Protein AF-A0A3Q0IYG8-F1 (afdb_monomer)

Organism: Diaphorina citri (NCBI:txid121845)

InterPro domains:
  IPR013893 Ribonuclease P protein subunit Rpp40 [PF08584] (16-153)
  IPR013893 Ribonuclease P protein subunit Rpp40 [PTHR15396] (16-153)

pLDDT: mean 83.37, std 14.86, range [31.67, 97.38]

Mean predicted aligned error: 10.27 Å

Sequence (154 aa):
MSPSFNKQVLSYVSPVISINVTDPSFSPRKKHYQRVASRFQETKLAFDVILTWRPDDERVCPSSIAEYLARAGYNVDLCPPHVQVVHKYNTRIPDLSSNKPAHVLEWMGALALDCDMEAVDIDSKDDMEVPSTSLIWKGLYSSHHIETLYQTLS

Solvent-accessible surface area (backbone atoms only — not comparable to full-atom values): 10353 Å² total; per-residue (Å²): 138,80,84,83,82,79,79,77,80,78,79,82,76,81,84,84,85,86,79,68,76,82,42,85,67,44,35,87,90,29,72,62,30,45,54,52,53,53,50,54,67,71,63,68,78,82,78,90,78,91,82,85,74,77,62,95,48,88,88,51,60,62,67,49,61,54,54,54,41,40,76,73,70,47,92,73,80,89,80,79,65,46,76,47,81,45,80,43,70,77,36,69,46,78,47,76,89,83,49,56,72,67,57,55,50,50,51,52,50,38,59,74,69,68,50,65,68,86,77,48,89,69,88,61,94,69,51,50,72,37,70,44,76,47,81,47,79,49,70,93,75,55,72,66,56,56,50,55,50,50,68,73,75,108

Secondary structure (DSSP, 8-state):
------------PPPPP---TT-TT-STTSHHHHHHHHHHHHHT-----------SSTTS-TTHHHHHHHHTT------PPEEEEEEEEEEEE--TTTS-HHHHHHHHHHHHTT--TTTS----TTPEEEEEEEEEEES---HHHHHHHHHHH-

Radius of gyration: 25.62 Å; Cα contacts (8 Å, |Δi|>4): 107; chains: 1; bounding box: 60×61×61 Å

Foldseek 3Di:
DDDDDPPDPPPDDDDDDDDDCPPPQCDPVHPVVVVVVVVCVVVVDDDDDDDQDDDPDPVDDRCVVQVVVVVVVDDGDDDDKDKDKDKDAFDFQADPVPDDPVLNVVSVVCVLVVHDPVPPPSVRPDTDTGIDMDIDIGDDDDVVNVVVVVVVVD

Structure (mmCIF, N/CA/C/O backbone):
data_AF-A0A3Q0IYG8-F1
#
_entry.id   AF-A0A3Q0IYG8-F1
#
loop_
_atom_site.group_PDB
_atom_site.id
_atom_site.type_symbol
_atom_site.label_atom_id
_atom_site.label_alt_id
_atom_site.label_comp_id
_atom_site.label_asym_id
_atom_site.label_entity_id
_atom_site.label_seq_id
_atom_site.pdbx_PDB_ins_code
_atom_site.Cartn_x
_atom_site.Cartn_y
_atom_site.Cartn_z
_atom_site.occupancy
_atom_site.B_iso_or_equiv
_atom_site.auth_seq_id
_atom_site.auth_comp_id
_atom_site.auth_asym_id
_atom_site.auth_atom_id
_atom_site.pdbx_PDB_model_num
ATOM 1 N N . MET A 1 1 ? -36.469 45.628 -15.878 1.00 38.25 1 MET A N 1
ATOM 2 C CA . MET A 1 1 ? -35.457 45.491 -14.810 1.00 38.25 1 MET A CA 1
ATOM 3 C C . MET A 1 1 ? -35.563 44.078 -14.267 1.00 38.25 1 MET A C 1
ATOM 5 O O . MET A 1 1 ? -36.522 43.777 -13.572 1.00 38.25 1 MET A O 1
ATOM 9 N N . SER A 1 2 ? -34.658 43.197 -14.688 1.00 31.67 2 SER A N 1
ATOM 10 C CA . SER A 1 2 ? -34.619 41.798 -14.246 1.00 31.67 2 SER A CA 1
ATOM 11 C C . SER A 1 2 ? -33.784 41.691 -12.967 1.00 31.67 2 SER A C 1
ATOM 13 O O . SER A 1 2 ? -32.729 42.326 -12.914 1.00 31.67 2 SER A O 1
ATOM 15 N N . PRO A 1 3 ? -34.188 40.907 -11.953 1.00 40.53 3 PRO A N 1
ATOM 16 C CA . PRO A 1 3 ? -33.340 40.657 -10.798 1.00 40.53 3 PRO A CA 1
ATOM 17 C C . PRO A 1 3 ? -32.240 39.665 -11.188 1.00 40.53 3 PRO A C 1
ATOM 19 O O . PRO A 1 3 ? -32.517 38.561 -11.660 1.00 40.53 3 PRO A O 1
ATOM 22 N N . SER A 1 4 ? -30.987 40.061 -10.989 1.00 37.78 4 SER A N 1
ATOM 23 C CA . SER A 1 4 ? -29.827 39.183 -11.077 1.00 37.78 4 SER A CA 1
ATOM 24 C C . SER A 1 4 ? -29.847 38.187 -9.913 1.00 37.78 4 SER A C 1
ATOM 26 O O . SER A 1 4 ? -29.584 38.527 -8.762 1.00 37.78 4 SER A O 1
ATOM 28 N N . PHE A 1 5 ? -30.159 36.926 -10.214 1.00 39.47 5 PHE A N 1
ATOM 29 C CA . PHE A 1 5 ? -29.957 35.816 -9.286 1.00 39.47 5 PHE A CA 1
ATOM 30 C C . PHE A 1 5 ? -28.459 35.519 -9.183 1.00 39.47 5 PHE A C 1
ATOM 32 O O . PHE A 1 5 ? -27.881 34.821 -10.016 1.00 39.47 5 PHE A O 1
ATOM 39 N N . ASN A 1 6 ? -27.828 36.063 -8.147 1.00 38.34 6 ASN A N 1
ATOM 40 C CA . ASN A 1 6 ? -26.468 35.719 -7.761 1.00 38.34 6 ASN A CA 1
ATOM 41 C C . ASN A 1 6 ? -26.500 34.332 -7.094 1.00 38.34 6 ASN A C 1
ATOM 43 O O . ASN A 1 6 ? -26.761 34.207 -5.898 1.00 38.34 6 ASN A O 1
ATOM 47 N N . LYS A 1 7 ? -26.307 33.264 -7.878 1.00 42.75 7 LYS A N 1
ATOM 48 C CA . LYS A 1 7 ? -26.072 31.921 -7.332 1.00 42.75 7 LYS A CA 1
ATOM 49 C C . LYS A 1 7 ? -24.677 31.904 -6.710 1.00 42.75 7 LYS A C 1
ATOM 51 O O . LYS A 1 7 ? -23.689 31.687 -7.404 1.00 42.75 7 LYS A O 1
ATOM 56 N N . GLN A 1 8 ? -24.599 32.130 -5.400 1.00 46.03 8 GLN A N 1
ATOM 57 C CA . GLN A 1 8 ? -23.433 31.724 -4.623 1.00 46.03 8 GLN A CA 1
ATOM 58 C C . GLN A 1 8 ? -23.301 30.203 -4.740 1.00 46.03 8 GLN A C 1
ATOM 60 O O . GLN A 1 8 ? -24.156 29.451 -4.273 1.00 46.03 8 GLN A O 1
ATOM 65 N N . VAL A 1 9 ? -22.245 29.754 -5.411 1.00 52.12 9 VAL A N 1
ATOM 66 C CA . VAL A 1 9 ? -21.818 28.357 -5.388 1.00 52.12 9 VAL A CA 1
ATOM 67 C C . VAL A 1 9 ? -21.257 28.109 -3.990 1.00 52.12 9 VAL A C 1
ATOM 69 O O . VAL A 1 9 ? -20.137 28.507 -3.686 1.00 52.12 9 VAL A O 1
ATOM 72 N N . LEU A 1 10 ? -22.061 27.513 -3.110 1.00 50.72 10 LEU A N 1
ATOM 73 C CA . LEU A 1 10 ? -21.577 26.986 -1.838 1.00 50.72 10 LEU A CA 1
ATOM 74 C C . LEU A 1 10 ? -20.690 25.777 -2.156 1.00 50.72 10 LEU A C 1
ATOM 76 O O . LEU A 1 10 ? -21.189 24.704 -2.493 1.00 50.72 10 LEU A O 1
ATOM 80 N N . SER A 1 11 ? -19.373 25.956 -2.092 1.00 58.06 11 SER A N 1
ATOM 81 C CA . SER A 1 11 ? -18.433 24.840 -2.074 1.00 58.06 11 SER A CA 1
ATOM 82 C C . SER A 1 11 ? -18.619 24.083 -0.757 1.00 58.06 11 SER A C 1
ATOM 84 O O . SER A 1 11 ? -18.240 24.545 0.316 1.00 58.06 11 SER A O 1
ATOM 86 N N . TYR A 1 12 ? -19.260 22.918 -0.814 1.00 61.25 12 TYR A N 1
ATOM 87 C CA . TYR A 1 12 ? -19.351 22.037 0.345 1.00 61.25 12 TYR A CA 1
ATOM 88 C C . TYR A 1 12 ? -17.976 21.413 0.600 1.00 61.25 12 TYR A C 1
ATOM 90 O O . TYR A 1 12 ? -17.515 20.567 -0.162 1.00 61.25 12 TYR A O 1
ATOM 98 N N . VAL A 1 13 ? -17.315 21.840 1.676 1.00 72.88 13 VAL A N 1
ATOM 99 C CA . VAL A 1 13 ? -16.137 21.154 2.214 1.00 72.88 13 VAL A CA 1
ATOM 100 C C . VAL A 1 13 ? -16.632 19.960 3.021 1.00 72.88 13 VAL A C 1
ATOM 102 O O . VAL A 1 13 ? -17.321 20.131 4.028 1.00 72.88 13 VAL A O 1
ATOM 105 N N . SER A 1 14 ? -16.289 18.751 2.586 1.00 76.38 14 SER A N 1
ATOM 106 C CA . SER A 1 14 ? -16.517 17.542 3.377 1.00 76.38 14 SER A CA 1
ATOM 107 C C . SER A 1 14 ? -15.679 17.615 4.661 1.00 76.38 14 SER A C 1
ATOM 109 O O . SER A 1 14 ? -14.455 17.736 4.570 1.00 76.38 14 SER A O 1
ATOM 111 N N . PRO A 1 15 ? -16.287 17.566 5.859 1.00 85.00 15 PRO A N 1
ATOM 112 C CA . PRO A 1 15 ? -15.529 17.616 7.100 1.00 85.00 15 PRO A CA 1
ATOM 113 C C . PRO A 1 15 ? -14.677 16.349 7.253 1.00 85.00 15 PRO A C 1
ATOM 115 O O . PRO A 1 15 ? -15.187 15.233 7.165 1.00 85.00 15 PRO A O 1
ATOM 118 N N . VAL A 1 16 ? -13.379 16.521 7.515 1.00 89.56 16 VAL A N 1
ATOM 119 C CA . VAL A 1 16 ? -12.459 15.421 7.843 1.00 89.56 16 VAL A CA 1
ATOM 120 C C . VAL A 1 16 ? -12.447 15.227 9.357 1.00 89.56 16 VAL A C 1
ATOM 122 O O . VAL A 1 16 ? -12.140 16.156 10.105 1.00 89.56 16 VAL A O 1
ATOM 125 N N . ILE A 1 17 ? -12.775 14.018 9.816 1.00 89.62 17 ILE A N 1
ATOM 126 C CA . ILE A 1 17 ? -12.744 13.644 11.235 1.00 89.62 17 ILE A CA 1
ATOM 127 C C . ILE A 1 17 ? -11.500 12.788 11.478 1.00 89.62 17 ILE A C 1
ATOM 129 O O . ILE A 1 17 ? -11.367 11.718 10.893 1.00 89.62 17 ILE A O 1
ATOM 133 N N . SER A 1 18 ? -10.605 13.247 12.355 1.00 92.69 18 SER A N 1
ATOM 134 C CA . SER A 1 18 ? -9.402 12.506 12.750 1.00 92.69 18 SER A CA 1
ATOM 135 C C . SER A 1 18 ? -9.570 11.911 14.146 1.00 92.69 18 SER A C 1
ATOM 137 O O . SER A 1 18 ? -9.991 12.602 15.077 1.00 92.69 18 SER A O 1
ATOM 139 N N . ILE A 1 19 ? -9.252 10.625 14.289 1.00 92.69 19 ILE A N 1
ATOM 140 C CA . ILE A 1 19 ? -9.322 9.887 15.553 1.00 92.69 19 ILE A CA 1
ATOM 141 C C . ILE A 1 19 ? -7.951 9.269 15.803 1.00 92.69 19 ILE A C 1
ATOM 143 O O . ILE A 1 19 ? -7.523 8.382 15.067 1.00 92.69 19 ILE A O 1
ATOM 147 N N . ASN A 1 20 ? -7.268 9.720 16.856 1.00 93.31 20 ASN A N 1
ATOM 148 C CA . ASN A 1 20 ? -6.004 9.129 17.267 1.00 93.31 20 ASN A CA 1
ATOM 149 C C . ASN A 1 20 ? -6.250 7.917 18.179 1.00 93.31 20 ASN A C 1
ATOM 151 O O . ASN A 1 20 ? -6.521 8.070 19.370 1.00 93.31 20 ASN A O 1
ATOM 155 N N . VAL A 1 21 ? -6.137 6.714 17.616 1.00 93.75 21 VAL A N 1
ATOM 156 C CA . VAL A 1 21 ? -6.342 5.454 18.350 1.00 93.75 21 VAL A CA 1
ATOM 157 C C . VAL A 1 21 ? -5.174 5.070 19.264 1.00 93.75 21 VAL A C 1
ATOM 159 O O . VAL A 1 21 ? -5.330 4.169 20.082 1.00 93.75 21 VAL A O 1
ATOM 162 N N . THR A 1 22 ? -4.022 5.743 19.158 1.00 93.75 22 THR A N 1
ATOM 163 C CA . THR A 1 22 ? -2.853 5.503 20.024 1.00 93.75 22 THR A CA 1
ATOM 164 C C . THR A 1 22 ? -2.806 6.441 21.229 1.00 93.75 22 THR A C 1
ATOM 166 O O . THR A 1 22 ? -1.975 6.266 22.120 1.00 93.75 22 THR A O 1
ATOM 169 N N . ASP A 1 23 ? -3.709 7.424 21.293 1.00 93.81 23 ASP A N 1
ATOM 170 C CA . ASP A 1 23 ? -3.801 8.344 22.420 1.00 93.81 23 ASP A CA 1
ATOM 171 C C . ASP A 1 23 ? -4.173 7.572 23.705 1.00 93.81 23 ASP A C 1
ATOM 173 O O . ASP A 1 23 ? -5.196 6.881 23.736 1.00 93.81 23 ASP A O 1
ATOM 177 N N . PRO A 1 24 ? -3.418 7.709 24.813 1.00 91.69 24 PRO A N 1
ATOM 178 C CA . PRO A 1 24 ? -3.739 7.042 26.075 1.00 91.69 24 PRO A CA 1
ATOM 179 C C . PRO A 1 24 ? -5.136 7.377 26.623 1.00 91.69 24 PRO A C 1
ATOM 181 O O . PRO A 1 24 ? -5.692 6.635 27.441 1.00 91.69 24 PRO A O 1
ATOM 184 N N . SER A 1 25 ? -5.707 8.524 26.247 1.00 89.94 25 SER A N 1
ATOM 185 C CA . SER A 1 25 ? -7.073 8.946 26.568 1.00 89.94 25 SER A CA 1
ATOM 186 C C . SER A 1 25 ? -8.151 8.216 25.753 1.00 89.94 25 SER A C 1
ATOM 188 O O . SER A 1 25 ? -9.311 8.180 26.176 1.00 89.94 25 SER A O 1
ATOM 190 N N . PHE A 1 26 ? -7.767 7.560 24.658 1.00 93.88 26 PHE A N 1
ATOM 191 C CA . PHE A 1 26 ? -8.624 6.768 23.786 1.00 93.88 26 PHE A CA 1
ATOM 192 C C . PHE A 1 26 ? -8.607 5.277 24.163 1.00 93.88 26 PHE A C 1
ATOM 194 O O . PHE A 1 26 ? -8.340 4.398 23.353 1.00 93.88 26 PHE A O 1
ATOM 201 N N . SER A 1 27 ? -8.910 4.972 25.428 1.00 93.25 27 SER A N 1
ATOM 202 C CA . SER A 1 27 ? -9.010 3.591 25.917 1.00 93.25 27 SER A CA 1
ATOM 203 C C . SER A 1 27 ? -10.458 3.192 26.231 1.00 93.25 27 SER A C 1
ATOM 205 O O . SER A 1 27 ? -11.252 4.064 26.590 1.00 93.25 27 SER A O 1
ATOM 207 N N . PRO A 1 28 ? -10.827 1.892 26.173 1.00 92.69 28 PRO A N 1
ATOM 208 C CA . PRO A 1 28 ? -12.222 1.436 26.256 1.00 92.69 28 PRO A CA 1
ATOM 209 C C . PRO A 1 28 ? -13.057 1.956 27.437 1.00 92.69 28 PRO A C 1
ATOM 211 O O . PRO A 1 28 ? -14.278 2.082 27.353 1.00 92.69 28 PRO A O 1
ATOM 214 N N . ARG A 1 29 ? -12.405 2.277 28.558 1.00 91.56 29 ARG A N 1
ATOM 215 C CA . ARG A 1 29 ? -13.054 2.757 29.789 1.00 91.56 29 ARG A CA 1
ATOM 216 C C . ARG A 1 29 ? -13.216 4.280 29.849 1.00 91.56 29 ARG A C 1
ATOM 218 O O . ARG A 1 29 ? -13.827 4.782 30.788 1.00 91.56 29 ARG A O 1
ATOM 225 N N . LYS A 1 30 ? -12.649 5.027 28.900 1.00 94.44 30 LYS A N 1
ATOM 226 C CA . LYS A 1 30 ? -12.642 6.494 28.904 1.00 94.44 30 LYS A CA 1
ATOM 227 C C . LYS A 1 30 ? -13.785 7.062 28.066 1.00 94.44 30 LYS A C 1
ATOM 229 O O . LYS A 1 30 ? -14.180 6.506 27.043 1.00 94.44 30 LYS A O 1
ATOM 234 N N . LYS A 1 31 ? -14.282 8.229 28.490 1.00 94.19 31 LYS A N 1
ATOM 235 C CA . LYS A 1 31 ? -15.441 8.910 27.884 1.00 94.19 31 LYS A CA 1
ATOM 236 C C . LYS A 1 31 ? -15.268 9.166 26.384 1.00 94.19 31 LYS A C 1
ATOM 238 O O . LYS A 1 31 ? -16.230 9.034 25.634 1.00 94.19 31 LYS A O 1
ATOM 243 N N . HIS A 1 32 ? -14.057 9.521 25.951 1.00 91.94 32 HIS A N 1
ATOM 244 C CA . HIS A 1 32 ? -13.764 9.799 24.543 1.00 91.94 32 HIS A CA 1
ATOM 245 C C . HIS A 1 32 ? -13.964 8.559 23.665 1.00 91.94 32 HIS A C 1
ATOM 247 O O . HIS A 1 32 ? -14.704 8.633 22.687 1.00 91.94 32 HIS A O 1
ATOM 253 N N . TYR A 1 33 ? -13.397 7.415 24.062 1.00 95.75 33 TYR A N 1
ATOM 254 C CA . TYR A 1 33 ? -13.604 6.142 23.370 1.00 95.75 33 TYR A CA 1
ATOM 255 C C . TYR A 1 33 ? -15.083 5.757 23.339 1.00 95.75 33 TYR A C 1
ATOM 257 O O . TYR A 1 33 ? -15.623 5.479 22.275 1.00 95.75 33 TYR A O 1
ATOM 265 N N . GLN A 1 34 ? -15.756 5.787 24.495 1.00 95.00 34 GLN A N 1
ATOM 266 C CA . GLN A 1 34 ? -17.157 5.367 24.607 1.00 95.00 34 GLN A CA 1
ATOM 267 C C . GLN A 1 34 ? -18.074 6.191 23.704 1.00 95.00 34 GLN A C 1
ATOM 269 O O . GLN A 1 34 ? -18.934 5.633 23.028 1.00 95.00 34 GLN A O 1
ATOM 274 N N . ARG A 1 35 ? -17.851 7.510 23.646 1.00 94.19 35 ARG A N 1
ATOM 275 C CA . ARG A 1 35 ? -18.585 8.403 22.747 1.00 94.19 35 ARG A CA 1
ATOM 276 C C . ARG A 1 35 ? -18.346 8.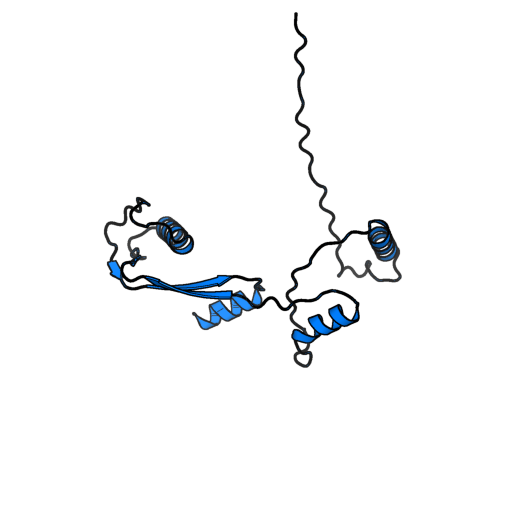050 21.282 1.00 94.19 35 ARG A C 1
ATOM 278 O O . ARG A 1 35 ? -19.294 8.038 20.511 1.00 94.19 35 ARG A O 1
ATOM 285 N N . VAL A 1 36 ? -17.101 7.816 20.876 1.00 93.81 36 VAL A N 1
ATOM 286 C CA . VAL A 1 36 ? -16.788 7.482 19.478 1.00 93.81 36 VAL A CA 1
ATOM 287 C C . VAL A 1 36 ? -17.381 6.122 19.100 1.00 93.81 36 VAL A C 1
ATOM 289 O O . VAL A 1 36 ? -18.059 6.016 18.081 1.00 93.81 36 VAL A O 1
ATOM 292 N N . ALA A 1 37 ? -17.207 5.112 19.952 1.00 92.81 37 ALA A N 1
ATOM 293 C CA . ALA A 1 37 ? -17.743 3.772 19.742 1.00 92.81 37 ALA A CA 1
ATOM 294 C C . ALA A 1 37 ? -19.275 3.769 19.622 1.00 92.81 37 ALA A C 1
ATOM 296 O O . ALA A 1 37 ? -19.808 3.165 18.693 1.00 92.81 37 ALA A O 1
ATOM 297 N N . SER A 1 38 ? -19.988 4.492 20.499 1.00 93.19 38 SER A N 1
ATOM 298 C CA . SER A 1 38 ? -21.453 4.573 20.422 1.00 93.19 38 SER A CA 1
ATOM 299 C C . SER A 1 38 ? -21.916 5.235 19.122 1.00 93.19 38 SER A C 1
ATOM 301 O O . SER A 1 38 ? -22.870 4.780 18.498 1.00 93.19 38 SER A O 1
ATOM 303 N N . ARG A 1 39 ? -21.206 6.271 18.652 1.00 93.31 39 ARG A N 1
ATOM 304 C CA . ARG A 1 39 ? -21.540 6.938 17.386 1.00 93.31 39 ARG A CA 1
ATOM 305 C C . ARG A 1 39 ? -21.301 6.055 16.171 1.00 93.31 39 ARG A C 1
ATOM 307 O O . ARG A 1 39 ? -22.129 6.094 15.265 1.00 93.31 39 ARG A O 1
ATOM 314 N N . PHE A 1 40 ? -20.243 5.244 16.153 1.00 91.81 40 PHE A N 1
ATOM 315 C CA . PHE A 1 40 ? -20.030 4.265 15.080 1.00 91.81 40 PHE A CA 1
ATOM 316 C C . PHE A 1 40 ? -21.123 3.190 15.045 1.00 91.81 40 PHE A C 1
ATOM 318 O O . PHE A 1 40 ? -21.591 2.828 13.969 1.00 91.81 40 PHE A O 1
ATOM 325 N N . GLN A 1 41 ? -21.591 2.732 16.210 1.00 89.94 41 GLN A N 1
ATOM 326 C CA . GLN A 1 41 ? -22.712 1.789 16.295 1.00 89.94 41 GLN A CA 1
ATOM 327 C C . GLN A 1 41 ? -24.024 2.398 15.771 1.00 89.94 41 GLN A C 1
ATOM 329 O O . GLN A 1 41 ? -24.784 1.729 15.074 1.00 89.94 41 GLN A O 1
ATOM 334 N N . GLU A 1 42 ? -24.281 3.674 16.067 1.00 93.44 42 GLU A N 1
ATOM 335 C CA . GLU A 1 42 ? -25.483 4.388 15.614 1.00 93.44 42 GLU A CA 1
ATOM 336 C C . GLU A 1 42 ? -25.465 4.720 14.115 1.00 93.44 42 GLU A C 1
ATOM 338 O O . GLU A 1 42 ? -26.514 4.691 13.471 1.00 93.44 42 GLU A O 1
ATOM 343 N N . THR A 1 43 ? -24.296 5.038 13.547 1.00 88.62 43 THR A N 1
ATOM 344 C CA . THR A 1 43 ? -24.187 5.482 12.143 1.00 88.62 43 THR A CA 1
ATOM 345 C C . THR A 1 43 ? -24.393 4.364 11.128 1.00 88.62 43 THR A C 1
ATOM 347 O O . THR A 1 43 ? -24.650 4.673 9.968 1.00 88.62 43 THR A O 1
ATOM 350 N N . LYS A 1 44 ? -24.304 3.087 11.537 1.00 85.62 44 LYS A N 1
ATOM 351 C CA . LYS A 1 44 ? -24.407 1.916 10.641 1.00 85.62 44 LYS A CA 1
ATOM 352 C C . LYS A 1 44 ? -23.507 2.036 9.401 1.00 85.62 44 LYS A C 1
ATOM 354 O O . LYS A 1 44 ? -23.876 1.600 8.313 1.00 85.62 44 LYS A O 1
ATOM 359 N N . LEU A 1 45 ? -22.348 2.673 9.563 1.00 89.12 45 LEU A N 1
ATOM 360 C CA . LEU A 1 45 ? -21.394 2.889 8.485 1.00 89.12 45 LEU A CA 1
ATOM 361 C C . LEU A 1 45 ? -20.838 1.528 8.039 1.00 89.12 45 LEU A C 1
ATOM 363 O O . LEU A 1 45 ? -20.321 0.779 8.865 1.00 89.12 45 LEU A O 1
ATOM 367 N N . ALA A 1 46 ? -20.943 1.223 6.750 1.00 90.50 46 ALA A N 1
ATOM 368 C CA . ALA A 1 46 ? -20.415 0.003 6.153 1.00 90.50 46 ALA A CA 1
ATOM 369 C C . ALA A 1 46 ? -19.638 0.367 4.887 1.00 90.50 46 ALA A C 1
ATOM 371 O O . ALA A 1 46 ? -20.107 1.169 4.079 1.00 90.50 46 ALA A O 1
ATOM 372 N N . PHE A 1 47 ? -18.436 -0.180 4.755 1.00 93.38 47 PHE A N 1
ATOM 373 C CA . PHE A 1 47 ? -17.542 0.046 3.627 1.00 93.38 47 PHE A CA 1
ATOM 374 C C . PHE A 1 47 ? -16.536 -1.098 3.542 1.00 93.38 47 PHE A C 1
ATOM 376 O O . PHE A 1 47 ? -16.228 -1.739 4.550 1.00 93.38 47 PHE A O 1
ATOM 383 N N . ASP A 1 48 ? -16.014 -1.317 2.341 1.00 95.31 48 ASP A N 1
ATOM 384 C CA . ASP A 1 48 ? -14.955 -2.287 2.105 1.00 95.31 48 ASP A CA 1
ATOM 385 C C . ASP A 1 48 ? -13.604 -1.702 2.522 1.00 95.31 48 ASP A C 1
ATOM 387 O O . ASP A 1 48 ? -13.312 -0.523 2.296 1.00 95.31 48 ASP A O 1
ATOM 391 N N . VAL A 1 49 ? -12.768 -2.534 3.141 1.00 93.62 49 VAL A N 1
ATOM 392 C CA . VAL A 1 49 ? -11.440 -2.141 3.617 1.00 93.62 49 VAL A CA 1
ATOM 393 C C . VAL A 1 49 ? -10.393 -3.000 2.934 1.00 93.62 49 VAL A C 1
ATOM 395 O O . VAL A 1 49 ? -10.377 -4.217 3.096 1.00 93.62 49 VAL A O 1
ATOM 398 N N . ILE A 1 50 ? -9.472 -2.353 2.222 1.00 93.69 50 ILE A N 1
ATOM 399 C CA . ILE A 1 50 ? -8.236 -2.994 1.777 1.00 93.69 50 ILE A CA 1
ATOM 400 C C . ILE A 1 50 ? -7.211 -2.817 2.894 1.00 93.69 50 ILE A C 1
ATOM 402 O O . ILE A 1 50 ? -6.892 -1.690 3.275 1.00 93.69 50 ILE A O 1
ATOM 406 N N . L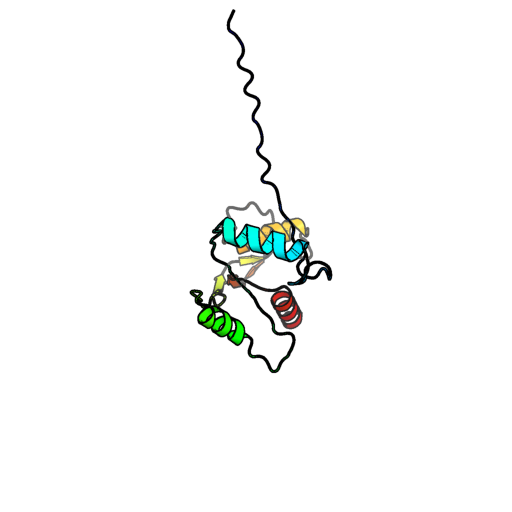EU A 1 51 ? -6.705 -3.927 3.428 1.00 91.56 51 LEU A N 1
ATOM 407 C CA . LEU A 1 51 ? -5.753 -3.923 4.535 1.00 91.56 51 LEU A CA 1
ATOM 408 C C . LEU A 1 51 ? -4.434 -4.578 4.135 1.00 91.56 51 LEU A C 1
ATOM 410 O O . LEU A 1 51 ? -4.401 -5.597 3.451 1.00 91.56 51 LEU A O 1
ATOM 414 N N . THR A 1 52 ? -3.343 -3.998 4.620 1.00 91.25 52 THR A N 1
ATOM 415 C CA . THR A 1 52 ? -2.027 -4.633 4.678 1.00 91.25 52 THR A CA 1
ATOM 416 C C . THR A 1 52 ? -1.616 -4.671 6.138 1.00 91.25 52 THR A C 1
ATOM 418 O O . THR A 1 52 ? -1.775 -3.682 6.853 1.00 91.25 52 THR A O 1
ATOM 421 N N . TRP A 1 53 ? -1.099 -5.804 6.597 1.00 90.50 53 TRP A N 1
ATOM 422 C CA . TRP A 1 53 ? -0.705 -5.976 7.987 1.00 90.50 53 TRP A CA 1
ATOM 423 C C . TRP A 1 53 ? 0.643 -6.667 8.074 1.00 90.50 53 TRP A C 1
ATOM 425 O O . TRP A 1 53 ? 0.914 -7.633 7.363 1.00 90.50 53 TRP A O 1
ATOM 435 N N . ARG A 1 54 ? 1.476 -6.152 8.972 1.00 89.12 54 ARG A N 1
ATOM 436 C CA . ARG A 1 54 ? 2.733 -6.760 9.365 1.00 89.12 54 ARG A CA 1
ATOM 437 C C . ARG A 1 54 ? 2.654 -6.992 10.873 1.00 89.12 54 ARG A C 1
ATOM 439 O O . ARG A 1 54 ? 2.452 -6.018 11.596 1.00 89.12 54 ARG A O 1
ATOM 446 N N . PRO A 1 55 ? 2.770 -8.237 11.346 1.00 90.31 55 PRO A N 1
ATOM 447 C CA . PRO A 1 55 ? 2.858 -8.489 12.773 1.00 90.31 55 PRO A CA 1
ATOM 448 C C . PRO A 1 55 ? 4.184 -7.952 13.329 1.00 90.31 55 PRO A C 1
ATOM 450 O O . PRO A 1 55 ? 5.221 -8.058 12.676 1.00 90.31 55 PRO A O 1
ATOM 453 N N . ASP A 1 56 ? 4.145 -7.413 14.548 1.00 88.69 56 ASP A N 1
ATOM 454 C CA . ASP A 1 56 ? 5.351 -6.976 15.271 1.00 88.69 56 ASP A CA 1
ATOM 455 C C . ASP A 1 56 ? 6.154 -8.163 15.834 1.00 88.69 56 ASP A C 1
ATOM 457 O O . ASP A 1 56 ? 7.349 -8.052 16.093 1.00 88.69 56 ASP A O 1
ATOM 461 N N . ASP A 1 57 ? 5.492 -9.307 16.029 1.00 91.62 57 ASP A N 1
ATOM 462 C CA . ASP A 1 57 ? 6.088 -10.553 16.508 1.00 91.62 57 ASP A CA 1
ATOM 463 C C . ASP A 1 57 ? 6.241 -11.535 15.342 1.00 91.62 57 ASP A C 1
ATOM 465 O O . ASP A 1 57 ? 5.252 -11.963 14.747 1.00 91.62 57 ASP A O 1
ATOM 469 N N . GLU A 1 58 ? 7.479 -11.929 15.042 1.00 89.06 58 GLU A N 1
ATOM 470 C CA . GLU A 1 58 ? 7.813 -12.844 13.941 1.00 89.06 58 GLU A CA 1
ATOM 471 C C . GLU A 1 58 ? 7.174 -14.234 14.079 1.00 89.06 58 GLU A C 1
ATOM 473 O O . GLU A 1 58 ? 7.036 -14.962 13.097 1.00 89.06 58 GLU A O 1
ATOM 478 N N . ARG A 1 59 ? 6.748 -14.617 15.289 1.00 92.94 59 ARG A N 1
ATOM 479 C CA . ARG A 1 59 ? 6.044 -15.886 15.533 1.00 92.94 59 ARG A CA 1
ATOM 480 C C . ARG A 1 59 ? 4.606 -15.861 15.025 1.00 92.94 59 ARG A C 1
ATOM 482 O O . ARG A 1 59 ? 3.982 -16.914 14.898 1.00 92.94 59 ARG A O 1
ATOM 489 N N . VAL A 1 60 ? 4.056 -14.675 14.779 1.00 93.12 60 VAL A N 1
ATOM 490 C CA . VAL A 1 60 ? 2.691 -14.510 14.297 1.00 93.12 60 VAL A CA 1
ATOM 491 C C . VAL A 1 60 ? 2.694 -14.593 12.778 1.00 93.12 60 VAL A C 1
ATOM 493 O O . VAL A 1 60 ? 3.357 -13.824 12.090 1.00 93.12 60 VAL A O 1
ATOM 496 N N . CYS A 1 61 ? 1.920 -15.530 12.236 1.00 88.56 61 CYS A N 1
ATOM 497 C CA . CYS A 1 61 ? 1.797 -15.677 10.794 1.00 88.56 61 CYS A CA 1
ATOM 498 C C . CYS A 1 61 ? 1.111 -14.433 10.192 1.00 88.56 61 CYS A C 1
ATOM 500 O O . CYS A 1 61 ? 0.005 -14.105 10.634 1.00 88.56 61 CYS A O 1
ATOM 502 N N . PRO A 1 62 ? 1.681 -13.762 9.172 1.00 84.81 62 PRO A N 1
ATOM 503 C CA . PRO A 1 62 ? 1.065 -12.577 8.570 1.00 84.81 62 PRO A CA 1
ATOM 504 C C . PRO A 1 62 ? -0.343 -12.816 8.010 1.00 84.81 62 PRO A C 1
ATOM 506 O O . PRO A 1 62 ? -1.164 -11.905 8.008 1.00 84.81 62 PRO A O 1
ATOM 509 N N . SER A 1 63 ? -0.674 -14.042 7.592 1.00 86.62 63 SER A N 1
ATOM 510 C CA . SER A 1 63 ? -2.025 -14.378 7.120 1.00 86.62 63 SER A CA 1
ATOM 511 C C . SER A 1 63 ? -3.049 -14.567 8.247 1.00 86.62 63 SER A C 1
ATOM 513 O O . SER A 1 63 ? -4.243 -14.647 7.970 1.00 86.62 63 SER A O 1
ATOM 515 N N . SER A 1 64 ? -2.627 -14.608 9.517 1.00 92.88 64 SER A N 1
ATOM 516 C CA . SER A 1 64 ? -3.536 -14.813 10.659 1.00 92.88 64 SER A CA 1
ATOM 517 C C . SER A 1 64 ? -4.555 -13.683 10.843 1.00 92.88 64 SER A C 1
ATOM 519 O O . SER A 1 64 ? -5.641 -13.923 11.371 1.00 92.88 64 SER A O 1
ATOM 521 N N . ILE A 1 65 ? -4.269 -12.471 10.351 1.00 93.50 65 ILE A N 1
ATOM 522 C CA . ILE A 1 65 ? -5.239 -11.366 10.355 1.00 93.50 65 ILE A CA 1
ATOM 523 C C . ILE A 1 65 ? -6.487 -11.688 9.529 1.00 93.50 65 ILE A C 1
ATOM 525 O O . ILE A 1 65 ? -7.592 -11.322 9.925 1.00 93.50 65 ILE A O 1
ATOM 529 N N . ALA A 1 66 ? -6.328 -12.409 8.414 1.00 93.56 66 ALA A N 1
ATOM 530 C CA . ALA A 1 66 ? -7.450 -12.80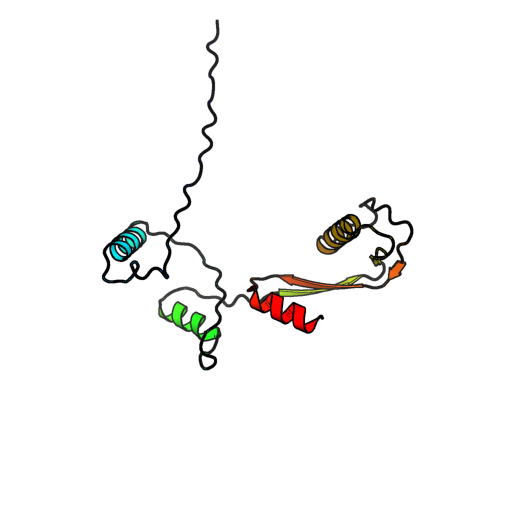0 7.572 1.00 93.56 66 ALA A CA 1
ATOM 531 C C . ALA A 1 66 ? -8.372 -13.769 8.324 1.00 93.56 66 ALA A C 1
ATOM 533 O O . ALA A 1 66 ? -9.588 -13.590 8.339 1.00 93.56 66 ALA A O 1
ATOM 534 N N . GLU A 1 67 ? -7.788 -14.741 9.032 1.00 94.00 67 GLU A N 1
ATOM 535 C CA . GLU A 1 67 ? -8.538 -15.672 9.875 1.00 94.00 67 GLU A CA 1
ATOM 536 C C . GLU A 1 67 ? -9.237 -14.959 11.043 1.00 94.00 67 GLU A C 1
ATOM 538 O O . GLU A 1 67 ? -10.402 -15.240 11.329 1.00 94.00 67 GLU A O 1
ATOM 543 N N . TYR A 1 68 ? -8.559 -14.018 11.708 1.00 95.19 68 TYR A N 1
ATOM 544 C CA . TYR A 1 68 ? -9.149 -13.218 12.783 1.00 95.19 68 TYR A CA 1
ATOM 545 C C . TYR A 1 68 ? -10.403 -12.463 12.314 1.00 95.19 68 TYR A C 1
ATOM 547 O O . TYR A 1 68 ? -11.441 -12.517 12.978 1.00 95.19 68 TYR A O 1
ATOM 555 N N . LEU A 1 69 ? -10.331 -11.804 11.155 1.00 95.94 69 LEU A N 1
ATOM 556 C CA . LEU A 1 69 ? -11.453 -11.059 10.583 1.00 95.94 69 LEU A CA 1
ATOM 557 C C . LEU A 1 69 ? -12.582 -11.984 10.109 1.00 95.94 69 LEU A C 1
ATOM 559 O O . LEU A 1 69 ? -13.749 -11.704 10.382 1.00 95.94 69 LEU A O 1
ATOM 563 N N . ALA A 1 70 ? -12.254 -13.120 9.493 1.00 95.88 70 ALA A N 1
ATOM 564 C CA . ALA A 1 70 ? -13.250 -14.116 9.104 1.00 95.88 70 ALA A CA 1
ATOM 565 C C . ALA A 1 70 ? -14.011 -14.663 10.326 1.00 95.88 70 ALA A C 1
ATOM 567 O O . ALA A 1 70 ? -15.239 -14.743 10.317 1.00 95.88 70 ALA A O 1
ATOM 568 N N . ARG A 1 71 ? -13.308 -14.961 11.430 1.00 97.38 71 ARG A N 1
ATOM 569 C CA . ARG A 1 71 ? -13.927 -15.387 12.702 1.00 97.38 71 ARG A CA 1
ATOM 570 C C . ARG A 1 71 ? -14.791 -14.300 13.344 1.00 97.38 71 ARG A C 1
ATOM 572 O O . ARG A 1 71 ? -15.740 -14.627 14.050 1.00 97.38 71 ARG A O 1
ATOM 579 N N . ALA A 1 72 ? -14.480 -13.028 13.102 1.00 95.94 72 ALA A N 1
ATOM 580 C CA . ALA A 1 72 ? -15.309 -11.901 13.525 1.00 95.94 72 ALA A CA 1
ATOM 581 C C . ALA A 1 72 ? -16.553 -11.691 12.633 1.00 95.94 72 ALA A C 1
ATOM 583 O O . ALA A 1 72 ? -17.373 -10.828 12.940 1.00 95.94 72 ALA A O 1
ATOM 584 N N . GLY A 1 73 ? -16.721 -12.491 11.572 1.00 96.38 73 GLY A N 1
ATOM 585 C CA . GLY A 1 73 ? -17.892 -12.486 10.694 1.00 96.38 73 GLY A CA 1
ATOM 586 C C . GLY A 1 73 ? -17.761 -11.608 9.449 1.00 96.38 73 GLY A C 1
ATOM 587 O O . GLY A 1 73 ? -18.761 -11.391 8.766 1.00 96.38 73 GLY A O 1
ATOM 588 N N . TYR A 1 74 ? -16.566 -11.095 9.142 1.00 96.00 74 TYR A N 1
ATOM 589 C CA . TYR A 1 74 ? -16.328 -10.326 7.918 1.00 96.00 74 TYR A CA 1
ATOM 590 C C . TYR A 1 74 ? -16.089 -11.250 6.718 1.00 96.00 74 TYR A C 1
ATOM 592 O O . TYR A 1 74 ? -15.484 -12.314 6.862 1.00 96.00 74 TYR A O 1
ATOM 600 N N . ASN A 1 75 ? -16.518 -10.823 5.526 1.00 96.31 75 ASN A N 1
ATOM 601 C CA . ASN A 1 75 ? -16.068 -11.446 4.282 1.00 96.31 75 ASN A CA 1
ATOM 602 C C . ASN A 1 75 ? -14.633 -10.993 3.998 1.00 96.31 75 ASN A C 1
ATOM 604 O O . ASN A 1 75 ? -14.367 -9.791 3.971 1.00 96.31 75 ASN A O 1
ATOM 608 N N . VAL A 1 76 ? -13.716 -11.941 3.826 1.00 95.94 76 VAL A N 1
ATOM 609 C CA . VAL A 1 76 ? -12.287 -11.657 3.676 1.00 95.94 76 VAL A CA 1
ATOM 610 C C . VAL A 1 76 ? -11.760 -12.384 2.455 1.00 95.94 76 VAL A C 1
ATOM 612 O O . VAL A 1 76 ? -11.789 -13.611 2.406 1.00 95.94 76 VAL A O 1
ATOM 615 N N . ASP A 1 77 ? -11.202 -11.614 1.527 1.00 93.75 77 ASP A N 1
ATOM 616 C CA . ASP A 1 77 ? -10.549 -12.122 0.329 1.00 93.75 77 ASP A CA 1
ATOM 617 C C . ASP A 1 77 ? -9.057 -11.782 0.355 1.00 93.75 77 ASP A C 1
ATOM 619 O O . ASP A 1 77 ? -8.643 -10.693 0.765 1.00 93.75 77 ASP A O 1
ATOM 623 N N . LEU A 1 78 ? -8.229 -12.730 -0.087 1.00 91.25 78 LEU A N 1
ATOM 624 C CA . LEU A 1 78 ? -6.811 -12.475 -0.299 1.00 91.25 78 LEU A CA 1
ATOM 625 C C . LEU A 1 78 ? -6.633 -11.751 -1.635 1.00 91.25 78 LEU A C 1
ATOM 627 O O . LEU A 1 78 ? -6.957 -12.299 -2.687 1.00 91.25 78 LEU A O 1
ATOM 631 N N . CYS A 1 79 ? -6.049 -10.556 -1.590 1.00 90.31 79 CYS A N 1
ATOM 632 C CA . CYS A 1 79 ? -5.744 -9.751 -2.771 1.00 90.31 7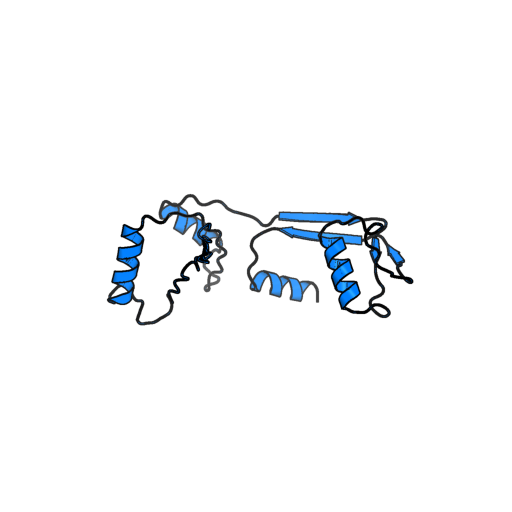9 CYS A CA 1
ATOM 633 C C . CYS A 1 79 ? -4.232 -9.775 -3.053 1.00 90.31 79 CYS A C 1
ATOM 635 O O . CYS A 1 79 ? -3.524 -8.863 -2.615 1.00 90.31 79 CYS A O 1
ATOM 637 N N . PRO A 1 80 ? -3.698 -10.809 -3.736 1.00 88.19 80 PRO A N 1
ATOM 638 C CA . PRO A 1 80 ? -2.285 -10.837 -4.079 1.00 88.19 80 PRO A CA 1
ATOM 639 C C . PRO A 1 80 ? -1.964 -9.713 -5.077 1.00 88.19 80 PRO A C 1
ATOM 641 O O . PRO A 1 80 ? -2.767 -9.444 -5.977 1.00 88.19 80 PRO A O 1
ATOM 644 N N . PRO A 1 81 ? -0.792 -9.068 -4.969 1.00 89.50 81 PRO A N 1
ATOM 645 C CA . PRO A 1 81 ? -0.371 -8.113 -5.975 1.00 89.50 81 PRO A CA 1
ATOM 646 C C . PRO A 1 81 ? -0.184 -8.793 -7.332 1.00 89.50 81 PRO A C 1
ATOM 648 O O . PRO A 1 81 ? 0.334 -9.907 -7.430 1.00 89.50 81 PRO A O 1
ATOM 651 N N . HIS A 1 82 ? -0.593 -8.107 -8.389 1.00 92.88 82 HIS A N 1
ATOM 652 C CA . HIS A 1 82 ? -0.442 -8.568 -9.754 1.00 92.88 82 HIS A CA 1
ATOM 653 C C . HIS A 1 82 ? 0.883 -8.073 -10.334 1.00 92.88 82 HIS A C 1
ATOM 655 O O . HIS A 1 82 ? 1.177 -6.875 -10.306 1.00 92.88 82 HIS A O 1
ATOM 661 N N . VAL A 1 83 ? 1.666 -8.999 -10.887 1.00 90.94 83 VAL A N 1
ATOM 662 C CA . VAL A 1 83 ? 2.927 -8.706 -11.569 1.00 90.94 83 VAL A CA 1
ATOM 663 C C . VAL A 1 83 ? 2.771 -8.975 -13.055 1.00 90.94 83 VAL A C 1
ATOM 665 O O . VAL A 1 83 ? 2.406 -10.077 -13.459 1.00 90.94 83 VAL A O 1
ATOM 668 N N . GLN A 1 84 ? 3.091 -7.970 -13.858 1.00 91.50 84 GLN A N 1
ATOM 669 C CA . GLN A 1 84 ? 3.114 -8.046 -15.307 1.00 91.50 84 GLN A CA 1
ATOM 670 C C . GLN A 1 84 ? 4.533 -7.757 -15.796 1.00 91.50 84 GLN A C 1
ATOM 672 O O . GLN A 1 84 ? 5.154 -6.777 -15.387 1.00 91.50 84 GLN A O 1
ATOM 677 N N . VAL A 1 85 ? 5.032 -8.612 -16.684 1.00 91.25 85 VAL A N 1
ATOM 678 C CA . VAL A 1 85 ? 6.302 -8.410 -17.384 1.00 91.25 85 VAL A CA 1
ATOM 679 C C . VAL A 1 85 ? 5.979 -7.979 -18.805 1.00 91.25 85 VAL A C 1
ATOM 681 O O . VAL A 1 85 ? 5.209 -8.648 -19.493 1.00 91.25 85 VAL A O 1
ATOM 684 N N . VAL A 1 86 ? 6.536 -6.851 -19.232 1.00 89.12 86 VAL A N 1
ATOM 685 C CA . VAL A 1 86 ? 6.353 -6.313 -20.582 1.00 89.12 86 VAL A CA 1
ATOM 686 C C . VAL A 1 86 ? 7.709 -6.252 -21.263 1.00 89.12 86 VAL A C 1
ATOM 688 O O . VAL A 1 86 ? 8.646 -5.671 -20.724 1.00 89.12 86 VAL A O 1
ATOM 691 N N . HIS A 1 87 ? 7.805 -6.839 -22.453 1.00 89.00 87 HIS A N 1
ATOM 692 C CA . HIS A 1 87 ? 8.996 -6.770 -23.293 1.00 89.00 87 HIS A CA 1
ATOM 693 C C . HIS A 1 87 ? 8.731 -5.831 -24.465 1.00 89.00 87 HIS A C 1
ATOM 695 O O . HIS A 1 87 ? 7.740 -5.994 -25.178 1.00 89.00 87 HIS A O 1
ATOM 701 N N . LYS A 1 88 ? 9.625 -4.865 -24.677 1.00 84.81 88 LYS A N 1
ATOM 702 C CA . LYS A 1 88 ? 9.596 -3.954 -25.824 1.00 84.81 88 LYS A CA 1
ATOM 703 C C . LYS A 1 88 ? 10.908 -4.085 -26.581 1.00 84.81 88 LYS A C 1
ATOM 705 O O . LYS A 1 88 ? 11.970 -4.078 -25.976 1.00 84.81 88 LYS A O 1
ATOM 710 N N . TYR A 1 89 ? 10.844 -4.210 -27.901 1.00 80.69 89 TYR A N 1
ATOM 711 C CA . TYR A 1 89 ? 12.036 -4.485 -28.714 1.00 80.69 89 TYR A CA 1
ATOM 712 C C . TYR A 1 89 ? 12.714 -3.220 -29.249 1.00 80.69 89 TYR A C 1
ATOM 714 O O . TYR A 1 89 ? 13.928 -3.222 -29.414 1.00 80.69 89 TYR A O 1
ATOM 722 N N . ASN A 1 90 ? 11.949 -2.140 -29.429 1.00 81.00 90 ASN A N 1
ATOM 723 C CA . ASN A 1 90 ? 12.421 -0.883 -30.014 1.00 81.00 90 ASN A CA 1
ATOM 724 C C . ASN A 1 90 ? 12.144 0.276 -29.046 1.00 81.00 90 ASN A C 1
ATOM 726 O O . ASN A 1 90 ? 11.353 1.168 -29.335 1.00 81.00 90 ASN A O 1
ATOM 730 N N . THR A 1 91 ? 12.694 0.213 -27.832 1.00 81.06 91 THR A N 1
ATOM 731 C CA . THR A 1 91 ? 12.523 1.309 -26.867 1.00 81.06 91 THR A CA 1
ATOM 732 C C . THR A 1 91 ? 13.637 2.318 -27.060 1.00 81.06 91 THR A C 1
ATOM 734 O O . THR A 1 91 ? 14.804 1.974 -26.888 1.00 81.06 91 THR A O 1
ATOM 737 N N . ARG A 1 92 ? 13.275 3.558 -27.384 1.00 81.31 92 ARG A N 1
ATOM 738 C CA . ARG A 1 92 ? 14.190 4.699 -27.333 1.00 81.31 92 ARG A CA 1
ATOM 739 C C . ARG A 1 92 ? 14.418 5.073 -25.878 1.00 81.31 92 ARG A C 1
ATOM 741 O O . ARG A 1 92 ? 13.456 5.406 -25.187 1.00 81.31 92 ARG A O 1
ATOM 748 N N . ILE A 1 93 ? 15.648 4.919 -25.396 1.00 82.88 93 ILE A N 1
ATOM 749 C CA . ILE A 1 93 ? 16.020 5.271 -24.022 1.00 82.88 93 ILE A CA 1
ATOM 750 C C . ILE A 1 93 ? 16.828 6.573 -24.056 1.00 82.88 93 ILE A C 1
ATOM 752 O O . ILE A 1 93 ? 17.861 6.594 -24.732 1.00 82.88 93 ILE A O 1
ATOM 756 N N . PRO A 1 94 ? 16.415 7.614 -23.306 1.00 83.50 94 PRO A N 1
ATOM 757 C CA . PRO A 1 94 ? 17.151 8.860 -23.222 1.00 83.50 94 PRO A CA 1
ATOM 758 C C . PRO A 1 94 ? 18.477 8.649 -22.512 1.00 83.50 94 PRO A C 1
ATOM 760 O O . PRO A 1 94 ? 18.546 8.037 -21.441 1.00 83.50 94 PRO A O 1
ATOM 763 N N . ASP A 1 95 ? 19.537 9.207 -23.085 1.00 82.88 95 ASP A N 1
ATOM 764 C CA . ASP A 1 95 ? 20.826 9.257 -22.416 1.00 82.88 95 ASP A CA 1
ATOM 765 C C . ASP A 1 95 ? 20.739 10.167 -21.180 1.00 82.88 95 ASP A C 1
ATOM 767 O O . ASP A 1 95 ? 20.487 11.373 -21.259 1.00 82.88 95 ASP A O 1
ATOM 771 N N . LEU A 1 96 ? 20.954 9.557 -20.014 1.00 82.88 96 LEU A N 1
ATOM 772 C CA . LEU A 1 96 ? 20.876 10.207 -18.708 1.00 82.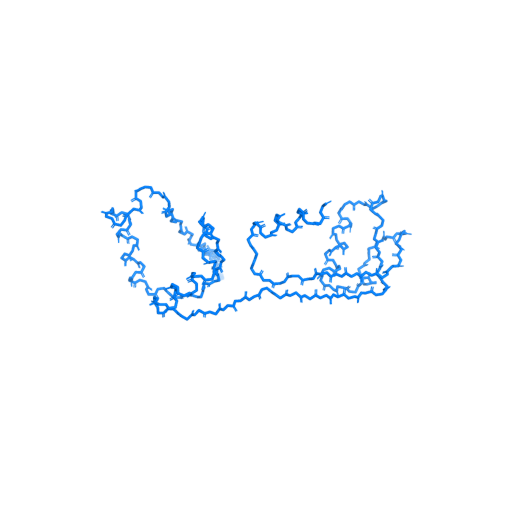88 96 LEU A CA 1
ATOM 773 C C . LEU A 1 96 ? 21.947 11.291 -18.516 1.00 82.88 96 LEU A C 1
ATOM 775 O O . LEU A 1 96 ? 21.787 12.146 -17.647 1.00 82.88 96 LEU A O 1
ATOM 779 N N . SER A 1 97 ? 23.044 11.244 -19.278 1.00 83.81 97 SER A N 1
ATOM 780 C CA . SER A 1 97 ? 24.139 12.213 -19.166 1.00 83.81 97 SER A CA 1
ATOM 781 C C . SER A 1 97 ? 23.889 13.505 -19.949 1.00 83.81 97 SER A C 1
ATOM 783 O O . SER A 1 97 ? 24.347 14.572 -19.536 1.00 83.81 97 SER A O 1
ATOM 785 N N . SER A 1 98 ? 23.130 13.423 -21.043 1.00 83.00 98 SER A N 1
ATOM 786 C CA . SER A 1 98 ? 22.815 14.543 -21.938 1.00 83.00 98 SER A CA 1
ATOM 787 C C . SER A 1 98 ? 21.434 15.155 -21.684 1.00 83.00 98 SER A C 1
ATOM 789 O O . SER A 1 98 ? 21.229 16.342 -21.948 1.00 83.00 98 SER A O 1
ATOM 791 N N . ASN A 1 99 ? 20.493 14.391 -21.124 1.00 80.69 99 ASN A N 1
ATOM 792 C CA . ASN A 1 99 ? 19.129 14.853 -20.879 1.00 80.69 99 ASN A CA 1
ATOM 793 C C . ASN A 1 99 ? 18.939 15.459 -19.482 1.00 80.69 99 ASN A C 1
ATOM 795 O O . ASN A 1 99 ? 19.494 15.011 -18.479 1.00 80.69 99 ASN A O 1
ATOM 799 N N . LYS A 1 100 ? 18.075 16.478 -19.386 1.00 87.12 100 LYS A N 1
ATOM 800 C CA . LYS A 1 100 ? 17.680 17.044 -18.086 1.00 87.12 100 LYS A CA 1
ATOM 801 C C . LYS A 1 100 ? 16.802 16.034 -17.325 1.00 87.12 100 LYS A C 1
ATOM 803 O O . LYS A 1 100 ? 15.938 15.417 -17.948 1.00 87.12 100 LYS A O 1
ATOM 808 N N . PRO A 1 101 ? 16.882 15.961 -15.981 1.00 88.19 101 PRO A N 1
ATOM 809 C CA . PRO A 1 101 ? 16.068 15.036 -15.183 1.00 88.19 101 PRO A CA 1
ATOM 810 C C . PRO A 1 101 ? 14.555 15.122 -15.436 1.00 88.19 101 PRO A C 1
ATOM 812 O O . PRO A 1 101 ? 13.865 14.111 -15.387 1.00 88.19 101 PRO A O 1
ATOM 815 N N . ALA A 1 102 ? 14.038 16.317 -15.741 1.00 87.88 102 ALA A N 1
ATOM 816 C CA . ALA A 1 102 ? 12.625 16.510 -16.070 1.00 87.88 102 ALA A CA 1
ATOM 817 C C . ALA A 1 102 ? 12.204 15.769 -17.353 1.00 87.88 102 ALA A C 1
ATOM 819 O O . ALA A 1 102 ? 11.130 15.180 -17.377 1.00 87.88 102 ALA A O 1
ATOM 820 N N . HIS A 1 103 ? 13.064 15.746 -18.377 1.00 83.81 103 HIS A N 1
ATOM 821 C CA . HIS A 1 103 ? 12.794 15.033 -19.630 1.00 83.81 103 HIS A CA 1
ATOM 822 C C . HIS A 1 103 ? 12.832 13.518 -19.418 1.00 83.81 103 HIS A C 1
ATOM 824 O O . HIS A 1 103 ? 11.969 12.802 -19.911 1.00 83.81 103 HIS A O 1
ATOM 830 N N . VAL A 1 104 ? 13.788 13.030 -18.619 1.00 86.25 104 VAL A N 1
ATOM 831 C CA . VAL A 1 104 ? 13.845 11.611 -18.238 1.00 86.25 104 VAL A CA 1
ATOM 832 C C . VAL A 1 104 ? 12.582 11.208 -17.471 1.00 86.25 104 VAL A C 1
ATOM 834 O O . VAL A 1 104 ? 12.021 10.150 -17.735 1.00 86.25 104 VAL A O 1
ATOM 837 N N . LEU A 1 105 ? 12.094 12.052 -16.555 1.00 89.31 105 LEU A N 1
ATOM 838 C CA . LEU A 1 105 ? 10.863 11.788 -15.804 1.00 89.31 105 LEU A CA 1
ATOM 839 C C . LEU A 1 105 ? 9.623 11.749 -16.710 1.00 89.31 105 LEU A C 1
ATOM 841 O O . LEU A 1 105 ? 8.773 10.876 -16.542 1.00 89.31 105 LEU A O 1
ATOM 845 N N . GLU A 1 106 ? 9.521 12.669 -17.668 1.00 87.19 106 GLU A N 1
ATOM 846 C CA . GLU A 1 106 ? 8.443 12.683 -18.661 1.00 87.19 106 GLU A CA 1
ATOM 847 C C . GLU A 1 106 ? 8.472 11.423 -19.534 1.00 87.19 106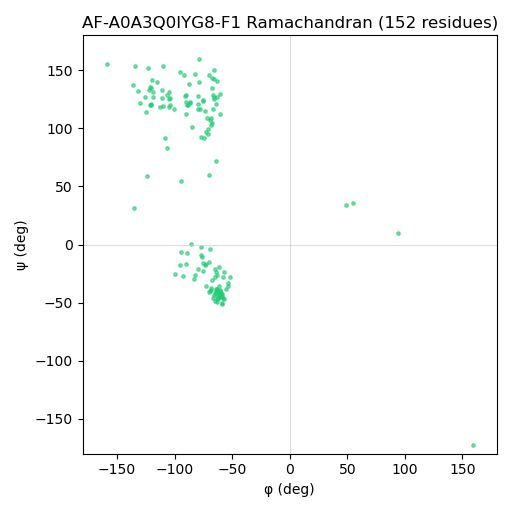 GLU A C 1
ATOM 849 O O . GLU A 1 106 ? 7.454 10.742 -19.669 1.00 87.19 106 GLU A O 1
ATOM 854 N N . TRP A 1 107 ? 9.657 11.045 -20.022 1.00 86.00 107 TRP A N 1
ATOM 855 C CA . TRP A 1 107 ? 9.876 9.797 -20.748 1.00 86.00 107 TRP A CA 1
ATOM 856 C C . TRP A 1 107 ? 9.486 8.562 -19.919 1.00 86.00 107 TRP A C 1
ATOM 858 O O . TRP A 1 107 ? 8.768 7.694 -20.413 1.00 86.00 107 TRP A O 1
ATOM 868 N N . MET A 1 108 ? 9.884 8.490 -18.642 1.00 87.00 108 MET A N 1
ATOM 869 C CA . MET A 1 108 ? 9.494 7.395 -17.741 1.00 87.00 108 MET A CA 1
ATOM 870 C C . MET A 1 108 ? 7.974 7.328 -17.558 1.00 87.00 108 MET A C 1
ATOM 872 O O . MET A 1 108 ? 7.407 6.237 -17.519 1.00 87.00 108 MET A O 1
ATOM 876 N N . GLY A 1 109 ? 7.311 8.484 -17.457 1.00 88.19 109 GLY A N 1
ATOM 877 C CA . GLY A 1 109 ? 5.856 8.579 -17.386 1.00 88.19 109 GLY A CA 1
ATOM 878 C C . GLY A 1 109 ? 5.178 8.053 -18.652 1.00 88.19 109 GLY A C 1
ATOM 879 O O . GLY A 1 109 ? 4.266 7.231 -18.557 1.00 88.19 109 GLY A O 1
ATOM 880 N N . ALA A 1 110 ? 5.659 8.464 -19.828 1.00 85.12 110 ALA A N 1
ATOM 881 C CA . ALA A 1 110 ? 5.168 7.979 -21.117 1.00 85.12 110 ALA A CA 1
ATOM 882 C C . ALA A 1 110 ? 5.372 6.461 -21.269 1.00 85.12 110 ALA A C 1
ATOM 884 O O . ALA A 1 110 ? 4.441 5.746 -21.643 1.00 85.12 110 ALA A O 1
ATOM 885 N N . LEU A 1 111 ? 6.545 5.950 -20.877 1.00 84.62 111 LEU A N 1
ATOM 886 C CA . LEU A 1 111 ? 6.837 4.517 -20.867 1.00 84.62 111 LEU A CA 1
ATOM 887 C C . LEU A 1 111 ? 5.888 3.747 -19.934 1.00 84.62 111 LEU A C 1
ATOM 889 O O . LEU A 1 111 ? 5.379 2.694 -20.322 1.00 84.62 111 LEU A O 1
ATOM 893 N N . ALA A 1 112 ? 5.639 4.263 -18.726 1.00 85.44 112 ALA A N 1
ATOM 894 C CA . ALA A 1 112 ? 4.780 3.634 -17.719 1.00 85.44 112 ALA A CA 1
ATOM 895 C C . ALA A 1 112 ? 3.295 3.605 -18.117 1.00 85.44 112 ALA A C 1
ATOM 897 O O . ALA A 1 112 ? 2.572 2.688 -17.723 1.00 85.44 112 ALA A O 1
ATOM 898 N N . LEU A 1 113 ? 2.846 4.593 -18.895 1.00 85.69 113 LEU A N 1
ATOM 899 C CA . LEU A 1 113 ? 1.491 4.670 -19.444 1.00 85.69 113 LEU A CA 1
ATOM 900 C C . LEU A 1 113 ? 1.323 3.900 -20.761 1.00 85.69 113 LEU A C 1
ATOM 902 O O . LEU A 1 113 ? 0.220 3.878 -21.302 1.00 85.69 113 LEU A O 1
ATOM 906 N N . ASP A 1 114 ? 2.389 3.259 -21.249 1.00 80.19 114 ASP A N 1
ATOM 907 C CA . ASP A 1 114 ? 2.429 2.592 -22.552 1.00 80.19 114 ASP A CA 1
ATOM 908 C C . ASP A 1 114 ? 2.033 3.526 -23.710 1.00 80.19 114 ASP A C 1
ATOM 910 O O . ASP A 1 114 ? 1.373 3.122 -24.666 1.00 80.19 114 ASP A O 1
ATOM 914 N N . CYS A 1 115 ? 2.421 4.801 -23.608 1.00 79.69 115 CYS A N 1
ATOM 915 C CA . CYS A 1 115 ? 2.195 5.777 -24.664 1.00 79.69 115 CYS A CA 1
ATOM 916 C C . CYS A 1 115 ? 2.997 5.415 -25.918 1.00 79.69 115 CYS A C 1
ATOM 918 O O . CYS A 1 115 ? 4.100 4.865 -25.840 1.00 79.69 115 CYS A O 1
ATOM 920 N N . ASP A 1 116 ? 2.455 5.793 -27.075 1.00 70.06 116 ASP A N 1
ATOM 921 C CA . ASP A 1 116 ? 3.210 5.776 -28.320 1.00 70.06 116 ASP A CA 1
ATOM 922 C C . ASP A 1 116 ? 4.300 6.851 -28.252 1.00 70.06 116 ASP A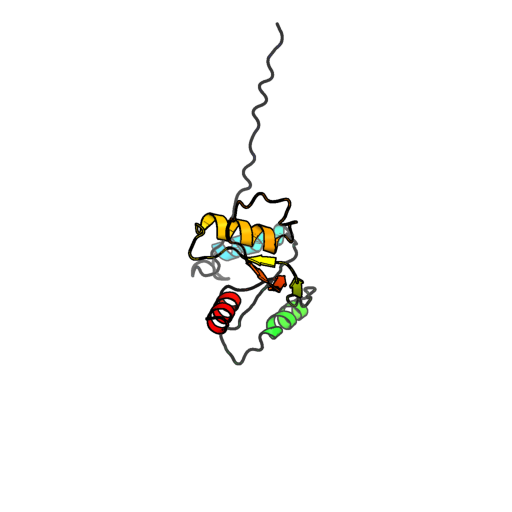 C 1
ATOM 924 O O . ASP A 1 116 ? 4.017 8.050 -28.259 1.00 70.06 116 ASP A O 1
ATOM 928 N N . MET A 1 117 ? 5.547 6.405 -28.137 1.00 66.06 117 MET A N 1
ATOM 929 C CA . MET A 1 117 ? 6.709 7.271 -27.945 1.00 66.06 117 MET A CA 1
ATOM 930 C C . MET A 1 117 ? 7.042 8.086 -29.200 1.00 66.06 117 MET A C 1
ATOM 932 O O . MET A 1 117 ? 7.775 9.058 -29.089 1.00 66.06 117 MET A O 1
ATOM 936 N N . GLU A 1 118 ? 6.490 7.736 -30.369 1.00 63.09 118 GLU A N 1
ATOM 937 C CA . GLU A 1 118 ? 6.608 8.546 -31.593 1.00 63.09 118 GLU A CA 1
ATOM 938 C C . GLU A 1 118 ? 5.619 9.725 -31.608 1.00 63.09 118 GLU A C 1
ATOM 940 O O . GLU A 1 118 ? 5.806 10.694 -32.340 1.00 63.09 118 GLU A O 1
ATOM 945 N N . ALA A 1 119 ? 4.544 9.648 -30.814 1.00 55.12 119 ALA A N 1
ATOM 946 C CA . ALA A 1 119 ? 3.534 10.701 -30.701 1.00 55.12 119 ALA A CA 1
ATOM 947 C C . ALA A 1 119 ? 3.861 11.726 -29.605 1.00 55.12 119 ALA A C 1
ATOM 949 O O . ALA A 1 119 ? 3.278 12.813 -29.577 1.00 55.12 119 ALA A O 1
ATOM 950 N N . VAL A 1 120 ? 4.771 11.380 -28.692 1.00 57.12 120 VAL A N 1
ATOM 951 C CA . VAL A 1 120 ? 5.313 12.305 -27.701 1.00 57.12 120 VAL A CA 1
ATOM 952 C C . VAL A 1 120 ? 6.551 12.933 -28.334 1.00 57.12 120 VAL A C 1
ATOM 954 O O . VAL A 1 120 ? 7.525 12.234 -28.583 1.00 57.12 120 VAL A O 1
ATOM 957 N N . ASP A 1 121 ? 6.502 14.235 -28.625 1.00 56.97 121 ASP A N 1
ATOM 958 C CA . ASP A 1 121 ? 7.617 15.027 -29.176 1.00 56.97 121 ASP A CA 1
ATOM 959 C C . ASP A 1 121 ? 8.715 15.214 -28.110 1.00 56.97 121 ASP A C 1
ATOM 961 O O . ASP A 1 121 ? 9.004 16.313 -27.633 1.00 56.97 121 ASP A O 1
ATOM 965 N N . ILE A 1 122 ? 9.264 14.095 -27.638 1.00 60.50 122 ILE A N 1
ATOM 966 C CA . ILE A 1 122 ? 10.424 14.057 -26.764 1.00 60.50 122 ILE A CA 1
ATOM 967 C C . ILE A 1 122 ? 11.602 14.306 -27.703 1.00 60.50 122 ILE A C 1
ATOM 969 O O . ILE A 1 122 ? 12.081 13.383 -28.350 1.00 60.50 122 ILE A O 1
ATOM 973 N N . ASP A 1 123 ? 12.003 15.574 -27.843 1.00 55.47 123 ASP A N 1
ATOM 974 C CA . ASP A 1 123 ? 13.152 16.030 -28.645 1.00 55.47 123 ASP A CA 1
ATOM 975 C C . ASP A 1 123 ? 14.461 15.471 -28.060 1.00 55.47 123 ASP A C 1
ATOM 977 O O . ASP A 1 123 ? 15.238 16.171 -27.407 1.00 55.47 123 ASP A O 1
ATOM 981 N N . SER A 1 124 ? 14.680 14.172 -28.222 1.00 54.91 124 SER A N 1
ATOM 982 C CA . SER A 1 124 ? 15.839 13.446 -27.739 1.00 54.91 124 SER A CA 1
ATOM 983 C C . SER A 1 124 ? 16.721 13.073 -28.926 1.00 54.91 124 SER A C 1
ATOM 985 O O . SER A 1 124 ? 16.578 12.058 -29.604 1.00 54.91 124 SER A O 1
ATOM 987 N N . LYS A 1 125 ? 17.664 13.966 -29.219 1.00 54.78 125 LYS A N 1
ATOM 988 C CA . LYS A 1 125 ? 18.549 13.864 -30.388 1.00 54.78 125 LYS A CA 1
ATOM 989 C C . LYS A 1 125 ? 19.573 12.723 -30.313 1.00 54.78 125 LYS A C 1
ATOM 991 O O . LYS A 1 125 ? 20.256 12.494 -31.305 1.00 54.78 125 LYS A O 1
ATOM 996 N N . ASP A 1 126 ? 19.635 11.998 -29.195 1.00 56.38 126 ASP A N 1
ATOM 997 C CA . ASP A 1 126 ? 20.664 10.998 -28.879 1.00 56.38 126 ASP A CA 1
ATOM 998 C C . ASP A 1 126 ? 20.080 9.691 -28.293 1.00 56.38 126 ASP A C 1
ATOM 1000 O O . ASP A 1 126 ? 20.716 9.021 -27.477 1.00 56.38 126 ASP A O 1
ATOM 1004 N N . ASP A 1 127 ? 18.863 9.309 -28.690 1.00 66.06 127 ASP A N 1
ATOM 1005 C CA . ASP A 1 127 ? 18.243 8.077 -28.192 1.00 66.06 127 ASP A CA 1
ATOM 1006 C C . ASP A 1 127 ? 18.764 6.827 -28.900 1.00 66.06 127 ASP A C 1
ATOM 1008 O O . ASP A 1 127 ? 18.719 6.698 -30.125 1.00 66.06 127 ASP A O 1
ATOM 1012 N N . MET A 1 128 ? 19.201 5.850 -28.104 1.00 68.94 128 MET A N 1
ATOM 1013 C CA . MET A 1 128 ? 19.527 4.516 -28.595 1.00 68.94 128 MET A CA 1
ATOM 1014 C C . MET A 1 128 ? 18.277 3.634 -28.539 1.00 68.94 128 MET A C 1
ATOM 1016 O O . MET A 1 128 ? 17.637 3.510 -27.492 1.00 68.94 128 MET A O 1
ATOM 1020 N N . GLU A 1 129 ? 17.947 2.985 -29.656 1.00 77.31 129 GLU A N 1
A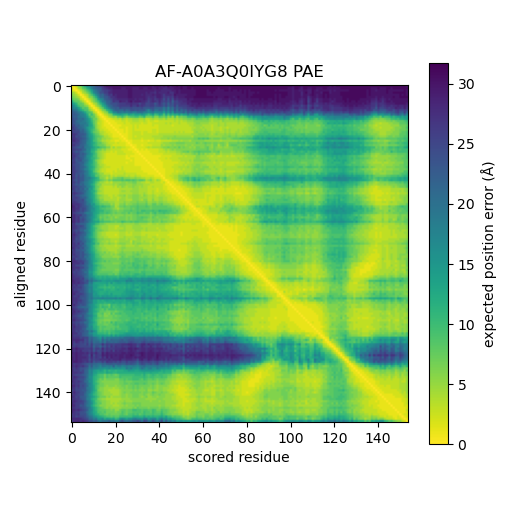TOM 1021 C CA . GLU A 1 129 ? 16.922 1.944 -29.678 1.00 77.31 129 GLU A CA 1
ATOM 1022 C C . GLU A 1 129 ? 17.493 0.649 -29.108 1.00 77.31 129 GLU A C 1
ATOM 1024 O O . GLU A 1 129 ? 18.424 0.056 -29.659 1.00 77.31 129 GLU A O 1
ATOM 1029 N N . VAL A 1 130 ? 16.926 0.207 -27.988 1.00 81.38 130 VAL A N 1
ATOM 1030 C CA . VAL A 1 130 ? 17.305 -1.047 -27.340 1.00 81.38 130 VAL A CA 1
ATOM 1031 C C . VAL A 1 130 ? 16.085 -1.866 -26.933 1.00 81.38 130 VAL A C 1
ATOM 1033 O O . VAL A 1 130 ? 15.019 -1.310 -26.634 1.00 81.38 130 VAL A O 1
ATOM 1036 N N . PRO A 1 131 ? 16.233 -3.200 -26.850 1.00 85.06 131 PRO A N 1
ATOM 1037 C CA . PRO A 1 131 ? 15.268 -4.029 -26.156 1.00 85.06 131 PRO A CA 1
ATOM 1038 C C . PRO A 1 131 ? 15.191 -3.623 -24.682 1.00 85.06 131 PRO A C 1
ATOM 1040 O O . PRO A 1 131 ? 16.209 -3.546 -23.993 1.00 85.06 131 PRO A O 1
ATOM 1043 N N . SER A 1 132 ? 13.980 -3.404 -24.185 1.00 84.12 132 SER A N 1
ATOM 1044 C CA . SER A 1 132 ? 13.707 -3.105 -22.786 1.00 84.12 132 SER A CA 1
ATOM 1045 C C . SER A 1 132 ? 12.722 -4.111 -22.193 1.00 84.12 132 SER A C 1
ATOM 1047 O O . SER A 1 132 ? 11.901 -4.724 -22.883 1.00 84.12 132 SER A O 1
ATOM 1049 N N . THR A 1 133 ? 12.836 -4.323 -20.884 1.00 87.44 133 THR A N 1
ATOM 1050 C CA . THR A 1 133 ? 11.882 -5.113 -20.104 1.00 87.44 133 THR A CA 1
ATOM 1051 C C . THR A 1 133 ? 11.392 -4.265 -18.945 1.00 87.44 133 THR A C 1
ATOM 1053 O O . THR A 1 133 ? 12.194 -3.737 -18.177 1.00 87.44 133 THR A O 1
ATOM 1056 N N . SER A 1 134 ? 10.077 -4.147 -18.812 1.00 86.38 134 SER A N 1
ATOM 1057 C CA . SER A 1 134 ? 9.424 -3.424 -17.727 1.00 86.38 134 SER A CA 1
ATOM 1058 C C . SER A 1 134 ? 8.709 -4.406 -16.806 1.00 86.38 134 SER A C 1
ATOM 1060 O O . SER A 1 134 ? 7.975 -5.286 -17.261 1.00 86.38 134 SER A O 1
ATOM 1062 N N . LEU A 1 135 ? 8.915 -4.238 -15.500 1.00 89.44 135 LEU A N 1
ATOM 1063 C CA . LEU A 1 135 ? 8.174 -4.939 -14.456 1.00 89.44 135 LEU A CA 1
ATOM 1064 C C . LEU A 1 135 ? 7.110 -3.992 -13.909 1.00 89.44 135 LEU A C 1
ATOM 1066 O O . LEU A 1 135 ? 7.430 -2.943 -13.357 1.00 89.44 135 LEU A O 1
ATOM 1070 N N . ILE A 1 136 ? 5.844 -4.360 -14.082 1.00 89.25 136 ILE A N 1
ATOM 1071 C CA . ILE A 1 136 ? 4.701 -3.576 -13.624 1.00 89.25 136 ILE A CA 1
ATOM 1072 C C . ILE A 1 136 ? 4.046 -4.319 -12.466 1.00 89.25 136 ILE A C 1
ATOM 1074 O O . ILE A 1 136 ? 3.561 -5.442 -12.609 1.00 89.25 136 ILE A O 1
ATOM 1078 N N . TRP A 1 137 ? 4.017 -3.663 -11.315 1.00 90.06 137 TRP A N 1
ATOM 1079 C CA . TRP A 1 137 ? 3.479 -4.185 -10.067 1.00 90.06 137 TRP A CA 1
ATOM 1080 C C . TRP A 1 137 ? 2.224 -3.416 -9.675 1.00 90.06 137 TRP A C 1
ATOM 1082 O O . TRP A 1 137 ? 2.264 -2.203 -9.479 1.00 90.06 137 TRP A O 1
ATOM 1092 N N . LYS A 1 138 ? 1.090 -4.117 -9.595 1.00 91.00 138 LYS A N 1
ATOM 1093 C CA . LYS A 1 138 ? -0.229 -3.542 -9.303 1.00 91.00 138 LYS A CA 1
ATOM 1094 C C . LYS A 1 138 ? -0.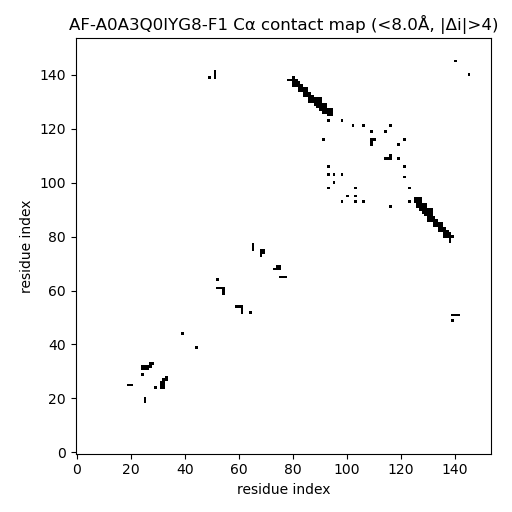800 -4.180 -8.045 1.00 91.00 138 LYS A C 1
ATOM 1096 O O . LYS A 1 138 ? -1.021 -5.385 -8.001 1.00 91.00 138 LYS A O 1
ATOM 1101 N N . GLY A 1 139 ? -1.072 -3.372 -7.030 1.00 92.31 139 GLY A N 1
ATOM 1102 C CA . GLY A 1 139 ? -1.633 -3.846 -5.769 1.00 92.31 139 GLY A CA 1
ATOM 1103 C C . GLY A 1 139 ? -1.393 -2.867 -4.628 1.00 92.31 139 GLY A C 1
ATOM 1104 O O . GLY A 1 139 ? -0.903 -1.758 -4.839 1.00 92.31 139 GLY A O 1
ATOM 1105 N N . LEU A 1 140 ? -1.740 -3.293 -3.415 1.00 91.62 140 LEU A N 1
ATOM 1106 C CA . LEU A 1 140 ? -1.434 -2.551 -2.198 1.00 91.62 140 LEU A CA 1
ATOM 1107 C C . LEU A 1 140 ? -0.033 -2.930 -1.702 1.00 91.62 140 LEU A C 1
ATOM 1109 O O . LEU A 1 140 ? 0.231 -4.092 -1.397 1.00 91.62 140 LEU A O 1
ATOM 1113 N N . TYR A 1 141 ? 0.844 -1.936 -1.575 1.00 90.88 141 TYR A N 1
ATOM 1114 C CA . TYR A 1 141 ? 2.196 -2.105 -1.050 1.00 90.88 141 TYR A CA 1
ATOM 1115 C C . TYR A 1 141 ? 2.396 -1.214 0.173 1.00 90.88 141 TYR A C 1
ATOM 1117 O O . TYR A 1 141 ? 2.013 -0.046 0.172 1.00 90.88 141 TYR A O 1
ATOM 1125 N N . SER A 1 142 ? 2.996 -1.770 1.225 1.00 90.38 142 SER A N 1
ATOM 1126 C CA . SER A 1 142 ? 3.455 -0.982 2.369 1.00 90.38 142 SER A CA 1
ATOM 1127 C C . SER A 1 142 ? 4.779 -0.291 2.034 1.00 90.38 142 SER A C 1
ATOM 1129 O O . SER A 1 142 ? 5.513 -0.766 1.165 1.00 90.38 142 SER A O 1
ATOM 1131 N N . SER A 1 143 ? 5.135 0.776 2.757 1.00 91.31 143 SER A N 1
ATOM 1132 C CA . SER A 1 143 ? 6.454 1.418 2.614 1.00 91.31 143 SER A CA 1
ATOM 1133 C C . SER A 1 143 ? 7.596 0.416 2.785 1.00 91.31 143 SER A C 1
ATOM 1135 O O . SER A 1 143 ? 8.564 0.459 2.037 1.00 91.31 143 SER A O 1
ATOM 1137 N N . HIS A 1 144 ? 7.429 -0.564 3.679 1.00 89.31 144 HIS A N 1
ATOM 1138 C CA . HIS A 1 144 ? 8.403 -1.632 3.869 1.00 89.31 144 HIS A CA 1
ATOM 1139 C C . HIS A 1 144 ? 8.621 -2.473 2.602 1.00 89.31 144 HIS A C 1
ATOM 1141 O O . HIS A 1 144 ? 9.759 -2.785 2.274 1.00 89.31 144 HIS A O 1
ATOM 1147 N N . HIS A 1 145 ? 7.559 -2.814 1.858 1.00 89.81 145 HIS A N 1
ATOM 1148 C CA . HIS A 1 145 ? 7.715 -3.535 0.586 1.00 89.81 145 HIS A CA 1
ATOM 1149 C C . HIS A 1 145 ? 8.546 -2.727 -0.419 1.00 89.81 145 HIS A C 1
ATOM 1151 O O . HIS A 1 145 ? 9.388 -3.295 -1.110 1.00 89.81 145 HIS A O 1
ATOM 1157 N N . ILE A 1 146 ? 8.327 -1.410 -0.481 1.00 91.12 146 ILE A N 1
ATOM 1158 C CA . ILE A 1 146 ? 9.070 -0.507 -1.370 1.00 91.12 146 ILE A CA 1
ATOM 1159 C C . ILE A 1 146 ? 10.536 -0.380 -0.932 1.00 91.12 146 ILE A C 1
ATOM 1161 O O . ILE A 1 146 ? 11.431 -0.388 -1.773 1.00 91.12 146 ILE A O 1
ATOM 1165 N N . GLU A 1 147 ? 10.803 -0.324 0.372 1.00 92.19 147 GLU A N 1
ATOM 1166 C CA . GLU A 1 147 ? 12.163 -0.293 0.920 1.00 92.19 147 GLU A CA 1
ATOM 1167 C C . GLU A 1 147 ? 12.932 -1.586 0.626 1.00 92.19 147 GLU A C 1
ATOM 1169 O O . GLU A 1 147 ? 14.055 -1.528 0.129 1.00 92.19 147 GLU A O 1
ATOM 1174 N N . THR A 1 148 ? 12.328 -2.754 0.882 1.00 90.56 148 THR A N 1
ATOM 1175 C CA . THR A 1 148 ? 12.941 -4.061 0.581 1.00 90.56 148 THR A CA 1
ATOM 1176 C C . THR A 1 148 ? 13.260 -4.191 -0.902 1.00 90.56 148 THR A C 1
ATOM 1178 O O . THR A 1 148 ? 14.334 -4.656 -1.281 1.00 90.56 148 THR A O 1
ATOM 1181 N N . LEU A 1 149 ? 12.334 -3.750 -1.749 1.00 89.44 149 LEU A N 1
ATOM 1182 C CA . LEU A 1 149 ? 12.541 -3.710 -3.182 1.00 89.44 149 LEU A CA 1
ATOM 1183 C C . LEU A 1 149 ? 13.751 -2.846 -3.554 1.00 89.44 149 LEU A C 1
ATOM 1185 O O . LEU A 1 149 ? 14.614 -3.300 -4.300 1.00 89.44 149 LEU A O 1
ATOM 1189 N N . TYR A 1 150 ? 13.810 -1.616 -3.040 1.00 91.12 150 TYR A N 1
ATOM 1190 C CA . TYR A 1 150 ? 14.891 -0.686 -3.352 1.00 91.12 150 TYR A CA 1
ATOM 1191 C C . TYR A 1 150 ? 16.251 -1.270 -2.960 1.00 91.12 150 TYR A C 1
ATOM 1193 O O . TYR A 1 150 ? 17.167 -1.259 -3.770 1.00 91.12 150 TYR A O 1
ATOM 1201 N N . GLN A 1 151 ? 16.340 -1.874 -1.772 1.00 92.69 151 GLN A N 1
ATOM 1202 C CA . GLN A 1 151 ? 17.545 -2.557 -1.284 1.00 92.69 151 GLN A CA 1
ATOM 1203 C C . GLN A 1 151 ? 17.956 -3.770 -2.129 1.00 92.69 151 GLN A C 1
ATOM 1205 O O . GLN A 1 151 ? 19.121 -4.148 -2.128 1.00 92.69 151 GLN A O 1
ATOM 1210 N N . THR A 1 152 ? 17.008 -4.410 -2.816 1.00 90.25 152 THR A N 1
ATOM 1211 C CA . THR A 1 152 ? 17.290 -5.565 -3.684 1.00 90.25 152 THR A CA 1
ATOM 1212 C C . THR A 1 152 ? 17.785 -5.130 -5.068 1.00 90.25 152 THR A C 1
ATOM 1214 O O . THR A 1 152 ? 18.470 -5.896 -5.742 1.00 90.25 152 THR A O 1
ATOM 1217 N N . LEU A 1 153 ? 17.409 -3.926 -5.511 1.00 81.81 153 LEU A N 1
ATOM 1218 C CA . LEU A 1 153 ? 17.760 -3.372 -6.823 1.00 81.81 153 LEU A CA 1
ATOM 1219 C C . LEU A 1 153 ? 18.998 -2.460 -6.799 1.00 81.81 153 LEU A C 1
ATOM 1221 O O . LEU A 1 153 ? 19.545 -2.180 -7.865 1.00 81.81 153 LEU A O 1
ATOM 1225 N N . SER A 1 154 ? 19.398 -1.976 -5.619 1.00 64.62 154 SER A N 1
ATOM 1226 C CA . SER A 1 154 ? 20.599 -1.162 -5.375 1.00 64.62 154 SER A CA 1
ATOM 1227 C C . SER A 1 154 ? 21.852 -2.013 -5.216 1.00 64.62 154 SER A C 1
ATOM 1229 O O . SER A 1 154 ? 22.885 -1.647 -5.814 1.00 64.62 154 SER A O 1
#